Protein AF-A0A7J5A2X5-F1 (afdb_monomer_lite)

pLDDT: mean 86.74, std 13.66, range [40.03, 98.19]

Foldseek 3Di:
DPPVVCVVVVHDDDDDDPVVVDDDDDFDPDWDFQDKDFQVVLVVLLVVLVVVLVCCCVQNDPNDNDDSVVSVVVQQQDFPDWGAGVVVGDDIDTDGNVQSCVCVVVCLQPDQDDDPPDPGGFMWTFIDDDQWTKTHHNRGIDIDGDDDPPPDDDD

Sequence (155 aa):
RELLAELAAGGAALPTRRDERWRWPLPPAASRRVETLPGVELRRIAAAAAGALRDASTHGVGGRAVGQRALRDALLDHVPVVVTPEDPPGEPVEVTQRMVQGVVRMGFLGPAEGVAGTVGGGDVQVRTVGRWVGLVGPYGAIWSQKATELAVRPL

Radius of gyration: 19.18 Å; chains: 1; bounding box: 44×61×53 Å

Structure (mmCIF, N/CA/C/O backbone):
data_AF-A0A7J5A2X5-F1
#
_entry.id   AF-A0A7J5A2X5-F1
#
loop_
_atom_site.group_PDB
_atom_site.id
_atom_site.type_symbol
_atom_site.label_atom_id
_atom_site.label_alt_id
_atom_site.label_comp_id
_atom_site.label_asym_id
_atom_site.label_entity_id
_atom_site.label_seq_id
_atom_site.pdbx_PDB_ins_code
_atom_site.Cartn_x
_atom_site.Cartn_y
_atom_site.Cartn_z
_atom_site.occupancy
_atom_site.B_iso_or_equiv
_atom_site.auth_seq_id
_atom_site.auth_comp_id
_atom_site.auth_asym_id
_atom_site.auth_atom_id
_atom_site.pdbx_PDB_model_num
ATOM 1 N N . ARG A 1 1 ? -2.744 1.411 -32.584 1.00 60.97 1 ARG A N 1
ATOM 2 C CA . ARG A 1 1 ? -3.145 -0.009 -32.499 1.00 60.97 1 ARG A CA 1
ATOM 3 C C . ARG A 1 1 ? -3.285 -0.376 -31.036 1.00 60.97 1 ARG A C 1
ATOM 5 O O . ARG A 1 1 ? -2.467 0.080 -30.245 1.00 60.97 1 ARG A O 1
ATOM 12 N N . GLU A 1 2 ? -4.331 -1.112 -30.679 1.00 83.38 2 GLU A N 1
ATOM 13 C CA . GLU A 1 2 ? -4.468 -1.679 -29.337 1.00 83.38 2 GLU A CA 1
ATOM 14 C C . GLU A 1 2 ? -3.455 -2.818 -29.171 1.00 83.38 2 GLU A C 1
ATOM 16 O O . GLU A 1 2 ? -3.363 -3.687 -30.034 1.00 83.38 2 GLU A O 1
ATOM 21 N N . LEU A 1 3 ? -2.681 -2.795 -28.080 1.00 85.06 3 LEU A N 1
ATOM 22 C CA . LEU A 1 3 ? -1.631 -3.779 -27.774 1.00 85.06 3 LEU A CA 1
ATOM 23 C C . LEU A 1 3 ? -2.149 -5.224 -27.846 1.00 85.06 3 LEU A C 1
ATOM 25 O O . LEU A 1 3 ? -1.470 -6.104 -28.362 1.00 85.06 3 LEU A O 1
ATOM 29 N N . LEU A 1 4 ? -3.370 -5.454 -27.357 1.00 88.44 4 LEU A N 1
ATOM 30 C CA . LEU A 1 4 ? -3.983 -6.781 -27.316 1.00 88.44 4 LEU A CA 1
ATOM 31 C C . LEU A 1 4 ? -4.241 -7.350 -28.716 1.00 88.44 4 LEU A C 1
ATOM 33 O O . LEU A 1 4 ? -4.024 -8.536 -28.936 1.00 88.44 4 LEU A O 1
ATOM 37 N N . ALA A 1 5 ? -4.646 -6.509 -29.671 1.00 88.69 5 ALA A N 1
ATOM 38 C CA . ALA A 1 5 ? -4.869 -6.934 -31.049 1.00 88.69 5 ALA A CA 1
ATOM 39 C C . ALA A 1 5 ? -3.555 -7.305 -31.758 1.00 88.69 5 ALA A C 1
ATOM 41 O O . ALA A 1 5 ? -3.522 -8.260 -32.528 1.00 88.69 5 ALA A O 1
ATOM 42 N N . GLU A 1 6 ? -2.465 -6.583 -31.478 1.00 89.88 6 GLU A N 1
ATOM 43 C CA . GLU A 1 6 ? -1.139 -6.890 -32.031 1.00 89.88 6 GLU A CA 1
ATOM 44 C C . GLU A 1 6 ? -0.585 -8.206 -31.464 1.00 89.88 6 GLU A C 1
ATOM 46 O O . GLU A 1 6 ? -0.117 -9.051 -32.224 1.00 89.88 6 GLU A O 1
ATOM 51 N N . LEU A 1 7 ? -0.710 -8.418 -30.148 1.00 89.44 7 LEU A N 1
ATOM 52 C CA . LEU A 1 7 ? -0.302 -9.669 -29.500 1.00 89.44 7 LEU A CA 1
ATOM 53 C C . LEU A 1 7 ? -1.112 -10.868 -30.007 1.00 89.44 7 LEU A C 1
ATOM 55 O O . LEU A 1 7 ? -0.540 -11.919 -30.283 1.00 89.44 7 LEU A O 1
ATOM 59 N N . ALA A 1 8 ? -2.429 -10.711 -30.179 1.00 89.94 8 ALA A N 1
ATOM 60 C CA . ALA A 1 8 ? -3.289 -11.759 -30.729 1.00 89.94 8 ALA A CA 1
ATOM 61 C C . ALA A 1 8 ? -2.919 -12.131 -32.177 1.00 89.94 8 ALA A C 1
ATOM 63 O O . ALA A 1 8 ? -3.094 -13.277 -32.581 1.00 89.94 8 ALA A O 1
ATOM 64 N N . ALA A 1 9 ? -2.370 -11.184 -32.943 1.00 91.81 9 ALA A N 1
ATOM 65 C CA . ALA A 1 9 ? -1.858 -11.413 -34.292 1.00 91.81 9 ALA A CA 1
ATOM 66 C C . ALA A 1 9 ? -0.422 -11.986 -34.321 1.00 91.81 9 ALA A C 1
ATOM 68 O O . ALA A 1 9 ? 0.145 -12.137 -35.402 1.00 91.81 9 ALA A O 1
ATOM 69 N N . GLY A 1 10 ? 0.183 -12.284 -33.162 1.00 90.75 10 GLY A N 1
ATOM 70 C CA . GLY A 1 10 ? 1.569 -12.759 -33.057 1.00 90.75 10 GLY A CA 1
ATOM 71 C C . GLY A 1 10 ? 2.623 -11.679 -33.326 1.00 90.75 10 GLY A C 1
ATOM 72 O O . GLY A 1 10 ? 3.796 -11.992 -33.524 1.00 90.75 10 GLY A O 1
ATOM 73 N N . GLY A 1 11 ? 2.214 -10.411 -33.358 1.00 88.19 11 GLY A N 1
ATOM 74 C CA . GLY A 1 11 ? 3.098 -9.274 -33.558 1.00 88.19 11 GLY A CA 1
ATOM 75 C C . GLY A 1 11 ? 3.813 -8.846 -32.275 1.00 88.19 11 GLY A C 1
ATOM 76 O O . GLY A 1 11 ? 3.374 -9.125 -31.160 1.00 88.19 11 GLY A O 1
ATOM 77 N N . ALA A 1 12 ? 4.926 -8.129 -32.440 1.00 89.56 12 ALA A N 1
ATOM 78 C CA . ALA A 1 12 ? 5.742 -7.605 -31.339 1.00 89.56 12 ALA A CA 1
ATOM 79 C C . ALA A 1 12 ? 5.778 -6.066 -31.295 1.00 89.56 12 ALA A C 1
ATOM 81 O O . ALA A 1 12 ? 6.547 -5.478 -30.531 1.00 89.56 12 ALA A O 1
ATOM 82 N N . ALA A 1 13 ? 4.980 -5.388 -32.128 1.00 89.69 13 ALA A N 1
ATOM 83 C CA . ALA A 1 13 ? 4.989 -3.933 -32.192 1.00 89.69 13 ALA A CA 1
ATOM 84 C C . ALA A 1 13 ? 4.365 -3.321 -30.926 1.00 89.69 13 ALA A C 1
ATOM 86 O O . A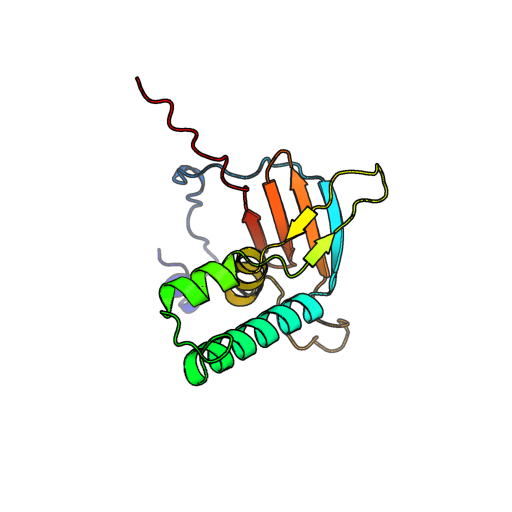LA A 1 13 ? 3.186 -3.506 -30.627 1.00 89.69 13 ALA A O 1
ATOM 87 N N . LEU A 1 14 ? 5.153 -2.541 -30.187 1.00 85.38 14 LEU A N 1
ATOM 88 C CA . LEU A 1 14 ? 4.654 -1.819 -29.021 1.00 85.38 14 LEU A CA 1
ATOM 89 C C . LEU A 1 14 ? 3.938 -0.524 -29.441 1.00 85.38 14 LEU A C 1
ATOM 91 O O . LEU A 1 14 ? 4.381 0.153 -30.374 1.00 85.38 14 LEU A O 1
ATOM 95 N N . PRO A 1 15 ? 2.856 -0.127 -28.746 1.00 85.19 15 PRO A N 1
ATOM 96 C CA . PRO A 1 15 ? 2.278 1.199 -28.908 1.00 85.19 15 PRO A CA 1
ATOM 97 C C . PRO A 1 15 ? 3.315 2.296 -28.645 1.00 85.19 15 PRO A C 1
ATOM 99 O O . PRO A 1 15 ? 4.199 2.149 -27.801 1.00 85.19 15 PRO A O 1
ATOM 102 N N . THR A 1 16 ? 3.172 3.431 -29.328 1.00 87.38 16 THR A N 1
ATOM 103 C CA . THR A 1 16 ? 3.971 4.627 -29.040 1.00 87.38 16 THR A CA 1
ATOM 104 C C . THR A 1 16 ? 3.826 5.014 -27.569 1.00 87.38 16 THR A C 1
ATOM 106 O O . THR A 1 16 ? 2.709 5.026 -27.041 1.00 87.38 16 THR A O 1
ATOM 109 N N . ARG A 1 17 ? 4.947 5.361 -26.923 1.00 83.94 17 ARG A N 1
ATOM 110 C CA . ARG A 1 17 ? 4.939 5.928 -25.568 1.00 83.94 17 ARG A CA 1
ATOM 111 C C . ARG A 1 17 ? 4.092 7.199 -25.556 1.00 83.94 17 ARG A C 1
ATOM 113 O O . ARG A 1 17 ? 4.064 7.931 -26.539 1.00 83.94 17 ARG A O 1
ATOM 120 N N . ARG A 1 18 ? 3.354 7.402 -24.468 1.00 86.12 18 ARG A N 1
ATOM 121 C CA . ARG A 1 18 ? 2.492 8.577 -24.266 1.00 86.12 18 ARG A CA 1
ATOM 122 C C . ARG A 1 18 ? 2.836 9.300 -22.971 1.00 86.12 18 ARG A C 1
ATOM 124 O O . ARG A 1 18 ? 2.001 10.030 -22.438 1.00 86.12 18 ARG A O 1
ATOM 131 N N . ASP A 1 19 ? 4.040 9.074 -22.456 1.00 82.81 19 ASP A N 1
ATOM 132 C CA . ASP A 1 19 ? 4.509 9.638 -21.191 1.00 82.81 19 ASP A CA 1
ATOM 133 C C . ASP A 1 19 ? 4.499 11.173 -21.267 1.00 82.81 19 ASP A C 1
ATOM 135 O O . ASP A 1 19 ? 4.185 11.840 -20.285 1.00 82.81 19 ASP A O 1
ATOM 139 N N . GLU A 1 20 ? 4.700 11.740 -22.465 1.00 85.38 20 GLU A N 1
ATOM 140 C CA . GLU A 1 20 ? 4.611 13.181 -22.724 1.00 85.38 20 GLU A CA 1
ATOM 141 C C . GLU A 1 20 ? 3.205 13.768 -22.514 1.00 85.38 20 GLU A C 1
ATOM 143 O O . GLU A 1 20 ? 3.046 14.982 -22.379 1.00 85.38 20 GLU A O 1
ATOM 148 N N . ARG A 1 21 ? 2.165 12.924 -22.485 1.00 88.75 21 ARG A N 1
ATOM 149 C CA . ARG A 1 21 ? 0.772 13.339 -22.249 1.00 88.75 21 ARG A CA 1
ATOM 150 C C . ARG A 1 21 ? 0.391 13.315 -20.771 1.00 88.75 21 ARG A C 1
ATOM 152 O O . ARG A 1 21 ? -0.708 13.755 -20.428 1.00 88.75 21 ARG A O 1
ATOM 159 N N . TRP A 1 22 ? 1.256 12.793 -19.904 1.00 86.44 22 TRP A N 1
ATOM 160 C CA . TRP A 1 22 ? 1.018 12.735 -18.469 1.00 86.44 22 TRP A CA 1
ATOM 161 C C . TRP A 1 22 ? 1.038 14.144 -17.861 1.00 86.44 22 TRP A C 1
ATOM 163 O O . TRP A 1 22 ? 1.901 14.961 -18.171 1.00 86.44 22 TRP A O 1
ATOM 173 N N . ARG A 1 23 ? 0.051 14.458 -17.015 1.00 85.31 23 ARG A N 1
ATOM 174 C CA . ARG A 1 23 ? -0.113 15.801 -16.420 1.00 85.31 23 ARG A CA 1
ATOM 175 C C . ARG A 1 23 ? 0.213 15.865 -14.933 1.00 85.31 23 ARG A C 1
ATOM 177 O O . ARG A 1 23 ? 0.300 16.958 -14.386 1.00 85.31 23 ARG A O 1
ATOM 184 N N . TRP A 1 24 ? 0.381 14.718 -14.285 1.00 80.50 24 TRP A N 1
ATOM 185 C CA . TRP A 1 24 ? 0.670 14.656 -12.858 1.00 80.50 24 TRP A CA 1
ATOM 186 C C . TRP A 1 24 ? 2.179 14.690 -12.613 1.00 80.50 24 TRP A C 1
ATOM 188 O O . TRP A 1 24 ? 2.946 14.252 -13.474 1.00 80.50 24 TRP A O 1
ATOM 198 N N . PRO A 1 25 ? 2.633 15.200 -11.457 1.00 80.75 25 PRO A N 1
ATOM 199 C CA . PRO A 1 25 ? 4.047 15.175 -11.131 1.00 80.75 25 PRO A CA 1
ATOM 200 C C . PRO A 1 25 ? 4.543 13.728 -11.116 1.00 80.75 25 PRO A C 1
ATOM 202 O O . PRO A 1 25 ? 3.887 12.831 -10.583 1.00 80.75 25 PRO A O 1
ATOM 205 N N . LEU A 1 26 ? 5.699 13.512 -11.732 1.00 80.06 26 LEU A N 1
ATOM 206 C CA . LEU A 1 26 ? 6.421 12.254 -11.644 1.00 80.06 26 LEU A CA 1
ATOM 207 C C . LEU A 1 26 ? 7.429 12.341 -10.492 1.00 80.06 26 LEU A C 1
ATOM 209 O O . LEU A 1 26 ? 7.961 13.426 -10.227 1.00 80.06 26 LEU A O 1
ATOM 213 N N . PRO A 1 27 ? 7.716 11.224 -9.807 1.00 80.12 27 PRO A N 1
ATOM 214 C CA . PRO A 1 27 ? 8.850 11.176 -8.898 1.00 80.12 27 PRO A CA 1
ATOM 215 C C . PRO A 1 27 ? 10.134 11.497 -9.688 1.00 80.12 27 PRO A C 1
ATOM 217 O O . PRO A 1 27 ? 10.248 11.112 -10.857 1.00 80.12 27 PRO A O 1
ATOM 220 N N . PRO A 1 28 ? 11.117 12.190 -9.090 1.00 79.81 28 PRO A N 1
ATOM 221 C CA . PRO A 1 28 ? 12.397 12.412 -9.748 1.00 79.81 28 PRO A CA 1
ATOM 222 C C . PRO A 1 28 ? 13.083 11.093 -10.131 1.00 79.81 28 PRO A C 1
ATOM 224 O O . PRO A 1 28 ? 12.923 10.071 -9.463 1.00 79.81 28 PRO A O 1
ATOM 227 N N . ALA A 1 29 ? 13.874 11.131 -11.208 1.00 80.69 29 ALA A N 1
ATOM 228 C CA . ALA A 1 29 ? 14.461 9.936 -11.818 1.00 80.69 29 ALA A CA 1
ATOM 229 C C . ALA A 1 29 ? 15.414 9.169 -10.881 1.00 80.69 29 ALA A C 1
ATOM 231 O O . ALA A 1 29 ? 15.484 7.942 -10.933 1.00 80.69 29 ALA A O 1
ATOM 232 N N . ALA A 1 30 ? 16.132 9.884 -10.012 1.00 88.81 30 ALA A N 1
ATOM 233 C CA . ALA A 1 30 ? 16.993 9.293 -8.998 1.00 88.81 30 ALA A CA 1
ATOM 234 C C . ALA A 1 30 ? 16.281 9.282 -7.641 1.00 88.81 30 ALA A C 1
ATOM 236 O O . ALA A 1 30 ? 15.805 10.310 -7.169 1.00 88.81 30 ALA A O 1
ATOM 237 N N . SER A 1 31 ? 16.252 8.120 -6.996 1.00 92.00 31 SER A N 1
ATOM 238 C CA . SER A 1 31 ? 15.727 7.939 -5.640 1.00 92.00 31 SER A CA 1
ATOM 239 C C . SER A 1 31 ? 16.680 7.093 -4.811 1.00 92.00 31 SER A C 1
ATOM 241 O O . SER A 1 31 ? 17.457 6.313 -5.365 1.00 92.00 31 SER A O 1
ATOM 243 N N . ARG A 1 32 ? 16.618 7.210 -3.487 1.00 92.50 32 ARG A N 1
ATOM 244 C CA . ARG A 1 32 ? 17.430 6.415 -2.558 1.00 92.50 32 ARG A CA 1
ATOM 245 C C . ARG A 1 32 ? 16.632 5.208 -2.081 1.00 92.50 32 ARG A C 1
ATOM 247 O O . ARG A 1 32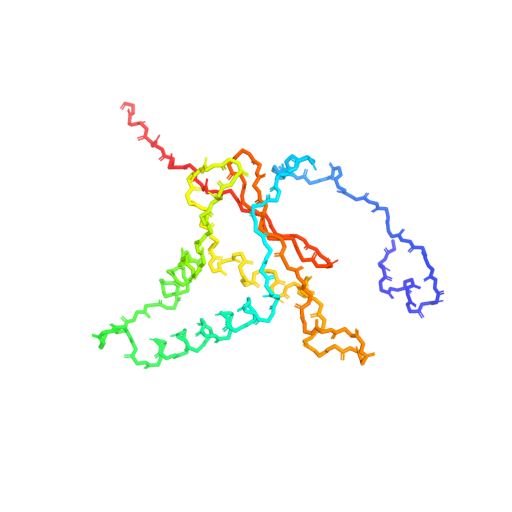 ? 15.466 5.353 -1.736 1.00 92.50 32 ARG A O 1
ATOM 254 N N . ARG A 1 33 ? 17.252 4.026 -2.042 1.00 94.12 33 ARG A N 1
ATOM 255 C CA . ARG A 1 33 ? 16.692 2.859 -1.342 1.00 94.12 33 ARG A CA 1
ATOM 256 C C . ARG A 1 33 ? 16.934 3.014 0.156 1.00 94.12 33 ARG A C 1
ATOM 258 O O . ARG A 1 33 ? 18.057 3.314 0.550 1.00 94.12 33 ARG A O 1
ATOM 265 N N . VAL A 1 34 ? 15.889 2.802 0.945 1.00 94.62 34 VAL A N 1
ATOM 266 C CA . VAL A 1 34 ? 15.926 2.857 2.410 1.00 94.62 34 VAL A CA 1
ATOM 267 C C . VAL A 1 34 ? 15.884 1.453 3.007 1.00 94.62 34 VAL A C 1
ATOM 269 O O . VAL A 1 34 ? 16.642 1.180 3.921 1.00 94.62 34 VAL A O 1
ATOM 272 N N . GLU A 1 35 ? 15.058 0.561 2.457 1.00 95.12 35 GLU A N 1
ATOM 273 C CA . GLU A 1 35 ? 14.884 -0.813 2.952 1.00 95.12 35 GLU A CA 1
ATOM 274 C C . GLU A 1 35 ? 14.447 -1.745 1.813 1.00 95.12 35 GLU A C 1
ATOM 276 O O . GLU A 1 35 ? 13.974 -1.280 0.766 1.00 95.12 35 GLU A O 1
ATOM 281 N N . THR A 1 36 ? 14.604 -3.053 2.005 1.00 94.94 36 THR A N 1
ATOM 282 C CA . THR A 1 36 ? 14.054 -4.101 1.141 1.00 94.94 36 THR A CA 1
ATOM 283 C C . THR A 1 36 ? 13.101 -4.991 1.939 1.00 94.94 36 THR A C 1
ATOM 285 O O . THR A 1 36 ? 13.495 -5.665 2.881 1.00 94.94 36 THR A O 1
ATOM 288 N N . LEU A 1 37 ? 11.830 -5.010 1.542 1.00 94.38 37 LEU A N 1
ATOM 289 C CA . LEU A 1 37 ? 10.784 -5.820 2.157 1.00 94.38 37 LEU A CA 1
ATOM 290 C C . LEU A 1 37 ? 10.508 -7.068 1.309 1.00 94.38 37 LEU A C 1
ATOM 292 O O . LEU A 1 37 ? 10.382 -6.946 0.087 1.00 94.38 37 LEU A O 1
ATOM 296 N N . PRO A 1 38 ? 10.301 -8.246 1.919 1.00 93.38 38 PRO A N 1
ATOM 297 C CA . PRO A 1 38 ? 9.818 -9.410 1.186 1.00 93.38 38 PRO A CA 1
ATOM 298 C C . PRO A 1 38 ? 8.411 -9.152 0.627 1.00 93.38 38 PRO A C 1
ATOM 300 O O . PRO A 1 38 ? 7.498 -8.761 1.364 1.00 93.38 38 PRO A O 1
ATOM 303 N N . GLY A 1 39 ? 8.177 -9.430 -0.660 1.00 92.56 39 GLY A N 1
ATOM 304 C CA . GLY A 1 39 ? 6.866 -9.220 -1.288 1.00 92.56 39 GLY A CA 1
ATOM 305 C C . GLY A 1 39 ? 5.746 -10.061 -0.657 1.00 92.56 39 GLY A C 1
ATOM 306 O O . GLY A 1 39 ? 4.572 -9.676 -0.685 1.00 92.56 39 GLY A O 1
ATOM 307 N N . VAL A 1 40 ? 6.093 -11.192 -0.032 1.00 92.75 40 VAL A N 1
ATOM 308 C CA . VAL A 1 40 ? 5.154 -12.014 0.749 1.00 92.75 40 VAL A CA 1
ATOM 309 C C . VAL A 1 40 ? 4.560 -11.263 1.945 1.00 92.75 40 VAL A C 1
ATOM 311 O O . VAL A 1 40 ? 3.366 -11.414 2.205 1.00 92.75 40 VAL A O 1
ATOM 314 N N . GLU A 1 41 ? 5.326 -10.405 2.621 1.00 95.00 41 GLU A N 1
ATOM 315 C CA . GLU A 1 41 ? 4.814 -9.636 3.762 1.00 95.00 41 GLU A CA 1
ATOM 316 C C . GLU A 1 41 ? 3.795 -8.591 3.304 1.00 95.00 41 GLU A C 1
ATOM 318 O O . GLU A 1 41 ? 2.718 -8.472 3.888 1.00 95.00 41 GLU A O 1
ATOM 323 N N . LEU A 1 42 ? 4.050 -7.913 2.179 1.00 95.81 42 LEU A N 1
ATOM 324 C CA . LEU A 1 42 ? 3.080 -6.972 1.607 1.00 95.81 42 LEU A CA 1
ATOM 325 C C . LEU A 1 42 ? 1.771 -7.662 1.201 1.00 95.81 42 LEU A C 1
ATOM 327 O O . LEU A 1 42 ? 0.688 -7.096 1.377 1.00 95.81 42 LEU A O 1
ATOM 331 N N . ARG A 1 43 ? 1.839 -8.907 0.712 1.00 95.06 43 ARG A N 1
ATOM 332 C CA . ARG A 1 43 ? 0.640 -9.718 0.448 1.00 95.06 43 ARG A CA 1
ATOM 333 C C . ARG A 1 43 ? -0.111 -10.075 1.726 1.00 95.06 43 ARG A C 1
ATOM 335 O O . ARG A 1 43 ? -1.338 -9.966 1.741 1.00 95.06 43 ARG A O 1
ATOM 342 N N . ARG A 1 44 ? 0.595 -10.462 2.793 1.00 96.19 44 ARG A N 1
ATOM 343 C CA . ARG A 1 44 ? -0.024 -10.747 4.100 1.00 96.19 44 ARG A CA 1
ATOM 344 C C . ARG A 1 44 ? -0.719 -9.514 4.668 1.00 96.19 44 ARG A C 1
ATOM 346 O O . ARG A 1 44 ? -1.880 -9.613 5.055 1.00 96.19 44 ARG A O 1
ATOM 353 N N . ILE A 1 45 ? -0.072 -8.351 4.623 1.00 97.81 45 ILE A N 1
ATOM 354 C CA . ILE A 1 45 ? -0.660 -7.070 5.047 1.00 97.81 45 ILE A CA 1
ATOM 355 C C . ILE A 1 45 ? -1.918 -6.752 4.227 1.00 97.81 45 ILE A C 1
ATOM 357 O O . ILE A 1 45 ? -2.959 -6.382 4.777 1.00 97.81 45 ILE A O 1
ATOM 361 N N . ALA A 1 46 ? -1.865 -6.931 2.903 1.00 97.12 46 ALA A N 1
ATOM 362 C CA . ALA A 1 46 ? -3.021 -6.706 2.042 1.00 97.12 46 ALA A CA 1
ATOM 363 C C . ALA A 1 46 ? -4.196 -7.644 2.368 1.00 97.12 46 ALA A C 1
ATOM 365 O O . ALA A 1 46 ? -5.346 -7.193 2.386 1.00 97.12 46 ALA A O 1
ATOM 366 N N . ALA A 1 47 ? -3.918 -8.920 2.646 1.00 97.44 47 ALA A N 1
ATOM 367 C CA . ALA A 1 47 ? -4.921 -9.904 3.044 1.00 97.44 47 ALA A CA 1
ATOM 368 C C . ALA A 1 47 ? -5.522 -9.591 4.425 1.00 97.44 47 ALA A C 1
ATOM 370 O O . ALA A 1 47 ? -6.746 -9.622 4.573 1.00 97.44 47 ALA A O 1
ATOM 371 N N . ALA A 1 48 ? -4.686 -9.222 5.401 1.00 98.19 48 ALA A N 1
ATOM 372 C CA . ALA A 1 48 ? -5.115 -8.836 6.743 1.00 98.19 48 ALA A CA 1
ATOM 373 C C . ALA A 1 48 ? -6.047 -7.616 6.707 1.00 98.19 48 ALA A C 1
ATOM 375 O O . ALA A 1 48 ? -7.125 -7.641 7.296 1.00 98.19 48 ALA A O 1
ATOM 376 N N . ALA A 1 49 ? -5.701 -6.588 5.930 1.00 97.19 49 ALA A N 1
ATOM 377 C CA . ALA A 1 49 ? -6.557 -5.419 5.741 1.00 97.19 49 ALA A CA 1
ATOM 378 C C . ALA A 1 49 ? -7.902 -5.755 5.080 1.00 97.19 49 ALA A C 1
ATOM 380 O O . ALA A 1 49 ? -8.930 -5.183 5.437 1.00 97.19 49 ALA A O 1
ATOM 381 N N . ALA A 1 50 ? -7.916 -6.691 4.126 1.00 95.94 50 ALA A N 1
ATOM 382 C CA . ALA A 1 50 ? -9.161 -7.163 3.529 1.00 95.94 50 ALA A CA 1
ATOM 383 C C . ALA A 1 50 ? -10.031 -7.917 4.551 1.00 95.94 50 ALA A C 1
ATOM 385 O O . ALA A 1 50 ? -11.253 -7.778 4.516 1.00 95.94 50 ALA A O 1
ATOM 386 N N . GLY A 1 51 ? -9.413 -8.685 5.456 1.00 96.50 51 GLY A N 1
ATOM 387 C CA . GLY A 1 51 ? -10.082 -9.296 6.609 1.00 96.50 51 GLY A CA 1
ATOM 388 C C . GLY A 1 51 ? -10.695 -8.244 7.527 1.00 96.50 51 GLY A C 1
ATOM 389 O O . GLY A 1 51 ? -11.911 -8.213 7.683 1.00 96.50 51 GLY A O 1
ATOM 390 N N . ALA A 1 52 ? -9.881 -7.301 8.002 1.00 94.88 52 ALA A N 1
ATOM 391 C CA . ALA A 1 52 ? -10.322 -6.218 8.879 1.00 94.88 52 ALA A CA 1
ATOM 392 C C . ALA A 1 52 ? -11.484 -5.400 8.284 1.00 94.88 52 ALA A C 1
ATOM 394 O O . ALA A 1 52 ? -12.425 -5.051 8.992 1.00 94.88 52 ALA A O 1
ATOM 395 N N . LEU A 1 53 ? -11.461 -5.130 6.972 1.00 94.56 53 LEU A N 1
ATOM 396 C CA . LEU A 1 53 ? -12.553 -4.437 6.283 1.00 94.56 53 LEU A CA 1
ATOM 397 C C . LEU A 1 53 ? -13.861 -5.245 6.296 1.00 94.56 53 LEU A C 1
ATOM 399 O O . LEU A 1 53 ? -14.933 -4.682 6.528 1.00 94.56 53 LEU A O 1
ATOM 403 N N . ARG A 1 54 ? -13.793 -6.560 6.050 1.00 94.62 54 ARG A N 1
ATOM 404 C CA . ARG A 1 54 ? -14.965 -7.453 6.112 1.00 94.62 54 ARG A CA 1
ATOM 405 C C . ARG A 1 54 ? -15.515 -7.553 7.532 1.00 94.62 54 ARG A C 1
ATOM 407 O O . ARG A 1 54 ? -16.723 -7.433 7.727 1.00 94.62 54 ARG A O 1
ATOM 414 N N . ASP A 1 55 ? -14.637 -7.681 8.517 1.00 95.25 55 ASP A N 1
ATOM 415 C CA . ASP A 1 55 ? -15.044 -7.795 9.916 1.00 95.25 55 ASP A CA 1
ATOM 416 C C . ASP A 1 55 ? -15.717 -6.508 10.397 1.00 95.25 55 ASP A C 1
ATOM 418 O O . ASP A 1 55 ? -16.824 -6.558 10.931 1.00 95.25 55 ASP A O 1
ATOM 422 N N . ALA A 1 56 ? -15.109 -5.350 10.128 1.00 95.12 56 ALA A N 1
ATOM 423 C CA . ALA A 1 56 ? -15.650 -4.051 10.519 1.00 95.12 56 ALA A CA 1
ATOM 424 C C . ALA A 1 56 ? -16.921 -3.667 9.743 1.00 95.12 56 ALA A C 1
ATOM 426 O O . ALA A 1 56 ? -17.789 -2.988 10.286 1.00 95.12 56 ALA A O 1
ATOM 427 N N . SER A 1 57 ? -17.067 -4.105 8.488 1.00 91.81 57 SER A N 1
ATOM 428 C CA . SER A 1 57 ? -18.312 -3.897 7.733 1.00 91.81 57 SER A CA 1
ATOM 429 C C . SER A 1 57 ? -19.472 -4.750 8.249 1.00 91.81 57 SER A C 1
ATOM 431 O O . SER A 1 57 ? -20.616 -4.310 8.158 1.00 91.81 57 SER A O 1
ATOM 433 N N . THR A 1 58 ? -19.180 -5.923 8.816 1.00 93.31 58 THR A N 1
ATOM 434 C CA . THR A 1 58 ? -20.191 -6.849 9.349 1.00 93.31 58 THR A CA 1
ATOM 435 C C . THR A 1 58 ? -20.576 -6.508 10.788 1.00 93.31 58 THR A C 1
ATOM 437 O O . THR A 1 58 ? -21.757 -6.470 11.121 1.00 93.31 58 THR A O 1
ATOM 440 N N . HIS A 1 59 ? -19.590 -6.230 11.642 1.00 93.44 59 HIS A N 1
ATOM 441 C CA . HIS A 1 59 ? -19.783 -6.089 13.091 1.00 93.44 59 HIS A CA 1
ATOM 442 C C . HIS A 1 59 ? -19.696 -4.636 13.587 1.00 93.44 59 HIS A C 1
ATOM 444 O O . HIS A 1 59 ? -19.933 -4.361 14.764 1.00 93.44 59 HIS A O 1
ATOM 450 N N . GLY A 1 60 ? -19.345 -3.693 12.709 1.00 92.69 60 GLY A N 1
ATOM 451 C CA . GLY A 1 60 ? -19.004 -2.331 13.105 1.00 92.69 60 GLY A CA 1
ATOM 452 C C . GLY A 1 60 ? -17.623 -2.228 13.765 1.00 92.69 60 GLY A C 1
ATOM 453 O O . GLY A 1 60 ? -16.881 -3.201 13.887 1.00 92.69 60 GLY A O 1
ATOM 454 N N . VAL A 1 61 ? -17.268 -1.021 14.205 1.00 92.81 61 VAL A N 1
ATOM 455 C CA . VAL A 1 61 ? -16.017 -0.726 14.922 1.00 92.81 61 VAL A CA 1
ATOM 456 C C . VAL A 1 61 ? -16.366 -0.351 16.358 1.00 92.81 61 VAL A C 1
ATOM 458 O O . VAL A 1 61 ? -17.101 0.610 16.592 1.00 92.81 61 VAL A O 1
ATOM 461 N N . GLY A 1 62 ? -15.884 -1.130 17.331 1.00 89.62 62 GLY A N 1
ATOM 462 C CA . GLY A 1 62 ? -16.242 -0.942 18.743 1.00 89.62 62 GLY A CA 1
ATOM 463 C C . GLY A 1 62 ? -17.751 -1.057 19.004 1.00 89.62 62 GLY A C 1
ATOM 464 O O . GLY A 1 62 ? -18.292 -0.304 19.809 1.00 89.62 62 GLY A O 1
ATOM 465 N N . GLY A 1 63 ? -18.442 -1.930 18.260 1.00 88.88 63 GLY A N 1
ATOM 466 C CA . GLY A 1 63 ? -19.892 -2.135 18.352 1.00 88.88 63 GLY A CA 1
ATOM 467 C C . GLY A 1 63 ? -20.750 -1.066 17.666 1.00 88.88 63 GLY A C 1
ATOM 468 O O . GLY A 1 63 ? -21.972 -1.108 17.781 1.00 88.88 63 GLY A O 1
ATOM 469 N N . ARG A 1 64 ? -20.148 -0.105 16.949 1.00 91.75 64 ARG A N 1
ATOM 470 C CA . ARG A 1 64 ? -20.886 0.926 16.200 1.00 91.75 64 ARG A CA 1
ATOM 471 C C . ARG A 1 64 ? -20.750 0.727 14.700 1.00 91.75 64 ARG A C 1
ATOM 473 O O . ARG A 1 64 ? -19.646 0.544 14.190 1.00 91.75 64 ARG A O 1
ATOM 480 N N . ALA A 1 65 ? -21.866 0.834 13.986 1.00 92.31 65 ALA A N 1
ATOM 481 C CA . ALA A 1 65 ? -21.859 0.855 12.531 1.00 92.31 65 ALA A CA 1
ATOM 482 C C . ALA A 1 65 ? -21.076 2.075 12.013 1.00 92.31 65 ALA A C 1
ATOM 484 O O . ALA A 1 65 ? -21.267 3.199 12.480 1.00 92.31 65 ALA A O 1
ATOM 485 N N . VAL A 1 66 ? -20.205 1.847 11.030 1.00 93.75 66 VAL A N 1
ATOM 486 C CA . VAL A 1 66 ? -19.422 2.886 10.350 1.00 93.75 66 VAL A CA 1
ATOM 487 C C . VAL A 1 66 ? -19.712 2.798 8.856 1.00 93.75 66 VAL A C 1
ATOM 489 O O . VAL A 1 66 ? -19.781 1.709 8.288 1.00 93.75 66 VAL A O 1
ATOM 492 N N . GLY A 1 67 ? -19.889 3.945 8.200 1.00 93.25 67 GLY A N 1
ATOM 493 C CA . GLY A 1 67 ? -20.122 3.983 6.758 1.00 93.25 67 GLY A CA 1
ATOM 494 C C . GLY A 1 67 ? -18.942 3.407 5.966 1.00 93.25 67 GLY A C 1
ATOM 495 O O . GLY A 1 67 ? -17.783 3.675 6.281 1.00 93.25 67 GLY A O 1
ATOM 496 N N . GLN A 1 68 ? -19.233 2.679 4.884 1.00 91.06 68 GLN A N 1
ATOM 497 C CA . GLN A 1 68 ? -18.220 2.007 4.052 1.00 91.06 68 GLN A CA 1
ATOM 498 C C . GLN A 1 68 ? -17.131 2.949 3.533 1.00 91.06 68 GLN A C 1
ATOM 500 O O . GLN A 1 68 ? -15.958 2.586 3.483 1.00 91.06 68 GLN A O 1
ATOM 505 N N . ARG A 1 69 ? -17.506 4.182 3.172 1.00 93.75 69 ARG A N 1
ATOM 506 C CA . ARG A 1 69 ? -16.551 5.211 2.748 1.00 93.75 69 ARG A CA 1
ATOM 507 C C . ARG A 1 69 ? -15.556 5.540 3.858 1.00 93.75 69 ARG A C 1
ATOM 509 O O . ARG A 1 69 ? -14.361 5.464 3.616 1.00 93.75 69 ARG A O 1
ATOM 516 N N . ALA A 1 70 ? -16.050 5.865 5.051 1.00 94.06 70 ALA A N 1
ATOM 517 C CA . ALA A 1 70 ? -15.205 6.236 6.181 1.00 94.06 70 ALA A CA 1
ATOM 518 C C . ALA A 1 70 ? -14.274 5.085 6.584 1.00 94.06 70 ALA A C 1
ATOM 520 O O . ALA A 1 70 ? -13.087 5.302 6.796 1.00 94.06 70 ALA A O 1
ATOM 521 N N . LEU A 1 71 ? -14.796 3.855 6.608 1.00 94.31 71 LEU A N 1
ATOM 522 C CA . LEU A 1 71 ? -14.012 2.665 6.925 1.00 94.31 71 LEU A CA 1
ATOM 523 C C . LEU A 1 71 ? -12.900 2.415 5.896 1.00 94.31 71 LEU A C 1
ATOM 525 O O . LEU A 1 71 ? -11.755 2.166 6.265 1.00 94.31 71 LEU A O 1
ATOM 529 N N . ARG A 1 72 ? -13.220 2.510 4.602 1.00 94.06 72 ARG A N 1
ATOM 530 C CA . ARG A 1 72 ? -12.238 2.346 3.526 1.00 94.06 72 ARG A CA 1
ATOM 531 C C . ARG A 1 72 ? -11.187 3.452 3.548 1.00 94.06 72 ARG A C 1
ATOM 533 O O . ARG A 1 72 ? -10.011 3.146 3.386 1.00 94.06 72 ARG A O 1
ATOM 540 N N . ASP A 1 73 ? -11.598 4.706 3.703 1.00 94.38 73 ASP A N 1
ATOM 541 C CA . ASP A 1 73 ? -10.680 5.845 3.686 1.00 94.38 73 ASP A CA 1
ATOM 542 C C . ASP A 1 73 ? -9.704 5.737 4.877 1.00 94.38 73 ASP A C 1
ATOM 544 O O . ASP A 1 73 ? -8.492 5.748 4.668 1.00 94.38 73 ASP A O 1
ATOM 548 N N . ALA A 1 74 ? -10.209 5.436 6.082 1.00 94.44 74 ALA A N 1
ATOM 549 C CA . ALA A 1 74 ? -9.377 5.162 7.257 1.00 94.44 74 ALA A CA 1
ATOM 550 C C . ALA A 1 74 ? -8.417 3.975 7.051 1.00 94.44 74 ALA A C 1
ATOM 552 O O . ALA A 1 74 ? -7.242 4.058 7.403 1.00 94.44 74 ALA A O 1
ATOM 553 N N . LEU A 1 75 ? -8.891 2.877 6.450 1.00 95.81 75 LEU A N 1
ATOM 554 C CA . LEU A 1 75 ? -8.046 1.718 6.164 1.00 95.81 75 LEU A CA 1
ATOM 555 C C . LEU A 1 75 ? -6.941 2.049 5.157 1.00 95.81 75 LEU A C 1
ATOM 557 O O . LEU A 1 75 ? -5.830 1.563 5.314 1.00 95.81 75 LEU A O 1
ATOM 561 N N . LEU A 1 76 ? -7.232 2.830 4.113 1.00 95.81 76 LEU A N 1
ATOM 562 C CA . LEU A 1 76 ? -6.247 3.185 3.087 1.00 95.81 76 LEU A CA 1
ATOM 563 C C . LEU A 1 76 ? -5.196 4.178 3.598 1.00 95.81 76 LEU A C 1
ATOM 565 O O . LEU A 1 76 ? -4.062 4.138 3.116 1.00 95.81 76 LEU A O 1
ATOM 569 N N . ASP A 1 77 ? -5.556 5.027 4.560 1.00 94.62 77 ASP A N 1
ATOM 570 C CA . ASP A 1 77 ? -4.639 5.977 5.196 1.00 94.62 77 ASP A CA 1
ATOM 571 C C . ASP A 1 77 ? -3.840 5.363 6.361 1.00 94.62 77 ASP A C 1
ATOM 573 O O . ASP A 1 77 ? -2.843 5.940 6.790 1.00 94.62 77 ASP A O 1
ATOM 577 N N . HIS A 1 78 ? -4.218 4.171 6.840 1.00 96.31 78 HIS A N 1
ATOM 578 C CA . HIS A 1 78 ? -3.454 3.426 7.841 1.00 96.31 78 HIS A CA 1
ATOM 579 C C . HIS A 1 78 ? -2.010 3.166 7.377 1.00 96.31 78 HIS A C 1
ATOM 581 O O . HIS A 1 78 ? -1.766 2.878 6.204 1.00 96.31 78 HIS A O 1
ATOM 587 N N . VAL A 1 79 ? -1.055 3.220 8.309 1.00 97.50 79 VAL A N 1
ATOM 588 C CA . VAL A 1 79 ? 0.374 2.970 8.076 1.00 97.50 79 VAL A CA 1
ATOM 589 C C . VAL A 1 79 ? 0.747 1.608 8.675 1.00 97.50 79 VAL A C 1
ATOM 591 O O . VAL A 1 79 ? 1.101 1.540 9.850 1.00 97.50 79 VAL A O 1
ATOM 594 N N . PRO A 1 80 ? 0.641 0.504 7.910 1.00 97.12 80 PRO A N 1
ATOM 595 C CA . PRO A 1 80 ? 0.984 -0.833 8.400 1.00 97.12 80 PRO A CA 1
ATOM 596 C C . PRO A 1 80 ? 2.493 -1.085 8.505 1.00 97.12 80 PRO A C 1
ATOM 598 O O . PRO A 1 80 ? 2.898 -2.039 9.163 1.00 97.12 80 PRO A O 1
ATOM 601 N N . VAL A 1 81 ? 3.323 -0.289 7.822 1.00 97.31 81 VAL A N 1
ATOM 602 C CA . VAL A 1 81 ? 4.781 -0.453 7.811 1.00 97.31 81 VAL A CA 1
ATOM 603 C C . VAL A 1 81 ? 5.443 0.899 8.024 1.00 97.31 81 VAL A C 1
ATOM 605 O O . VAL A 1 81 ? 5.150 1.870 7.325 1.00 97.31 81 VAL A O 1
ATOM 608 N N . VAL A 1 82 ? 6.368 0.931 8.977 1.00 97.19 82 VAL A N 1
ATOM 609 C CA . VAL A 1 82 ? 7.247 2.064 9.249 1.00 97.19 82 VAL A CA 1
ATOM 610 C C . VAL A 1 82 ? 8.675 1.560 9.125 1.00 97.19 82 VAL A C 1
ATOM 612 O O . VAL A 1 82 ? 9.055 0.603 9.795 1.00 97.19 82 VAL A O 1
ATOM 615 N N . VAL A 1 83 ? 9.447 2.183 8.242 1.00 95.56 83 VAL A N 1
ATOM 616 C CA . VAL A 1 83 ? 10.860 1.862 8.034 1.00 95.56 83 VAL A CA 1
ATOM 617 C C . VAL A 1 83 ? 11.701 2.942 8.692 1.00 95.56 83 VAL A C 1
ATOM 619 O O . VAL A 1 83 ? 11.569 4.111 8.342 1.00 95.56 83 VAL A O 1
ATOM 622 N N . THR A 1 84 ? 12.589 2.564 9.603 1.00 94.62 84 THR A N 1
ATOM 623 C CA . THR A 1 84 ? 13.535 3.495 10.227 1.00 94.62 84 THR A CA 1
ATOM 624 C C . THR A 1 84 ? 14.864 3.429 9.472 1.00 94.62 84 THR A C 1
ATOM 626 O O . THR A 1 84 ? 15.514 2.389 9.523 1.00 94.62 84 THR A O 1
ATOM 629 N N 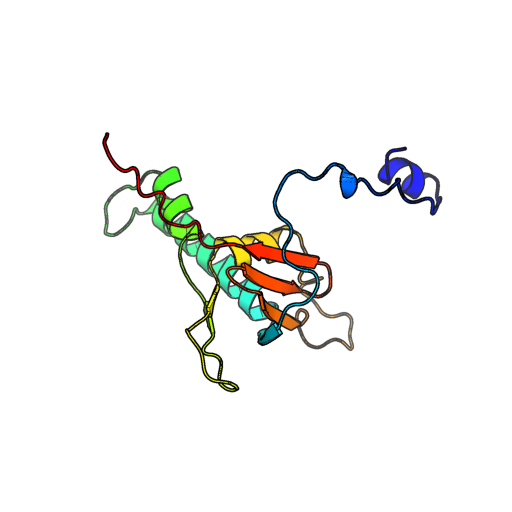. PRO A 1 85 ? 15.281 4.486 8.747 1.00 89.94 85 PRO A N 1
ATOM 630 C CA . PRO A 1 85 ? 16.569 4.489 8.059 1.00 89.94 85 PRO A CA 1
ATOM 631 C C . PRO A 1 85 ? 17.723 4.414 9.064 1.00 89.94 85 PRO A C 1
ATOM 633 O O . PRO A 1 85 ? 17.758 5.214 9.998 1.00 89.94 85 PRO A O 1
ATOM 636 N N . GLU A 1 86 ? 18.682 3.515 8.845 1.00 86.12 86 GLU A N 1
ATOM 637 C CA . GLU A 1 86 ? 19.858 3.383 9.721 1.00 86.12 86 GLU A CA 1
ATOM 638 C C . GLU A 1 86 ? 21.087 4.157 9.210 1.00 86.12 86 GLU A C 1
ATOM 640 O O . GLU A 1 86 ? 21.812 4.730 10.018 1.00 86.12 86 GLU A O 1
ATOM 645 N N . ASP A 1 87 ? 21.307 4.244 7.887 1.00 82.19 87 ASP A N 1
ATOM 646 C CA . ASP A 1 87 ? 22.505 4.889 7.320 1.00 82.19 87 ASP A CA 1
ATOM 647 C C . ASP A 1 87 ? 22.260 5.716 6.031 1.00 82.19 87 ASP A C 1
ATOM 649 O O . ASP A 1 87 ? 21.931 5.150 4.976 1.00 82.19 87 ASP A O 1
ATOM 653 N N . PRO A 1 88 ? 22.429 7.058 6.082 1.00 83.88 88 PRO A N 1
ATOM 654 C CA . PRO A 1 88 ? 22.428 7.858 7.306 1.00 83.88 88 PRO A CA 1
ATOM 655 C C . PRO A 1 88 ? 21.076 7.741 8.024 1.00 83.88 88 PRO A C 1
ATOM 657 O O . PRO A 1 88 ? 20.052 7.561 7.338 1.00 83.88 88 PRO A O 1
ATOM 660 N N . PRO A 1 89 ? 21.058 7.901 9.360 1.00 87.31 89 PRO A N 1
ATOM 661 C CA . PRO A 1 89 ? 19.827 7.929 10.131 1.00 87.31 89 PRO A CA 1
ATOM 662 C C . PRO A 1 89 ? 18.929 9.076 9.663 1.00 87.31 89 PRO A C 1
ATOM 664 O O . PRO A 1 89 ? 19.406 10.139 9.254 1.00 87.31 89 PRO A O 1
ATOM 667 N N . GLY A 1 90 ? 17.617 8.860 9.703 1.00 86.88 90 GLY A N 1
ATOM 668 C CA . GLY A 1 90 ? 16.640 9.832 9.222 1.00 86.88 90 GLY A CA 1
ATOM 669 C C . GLY A 1 90 ? 15.255 9.630 9.821 1.00 86.88 90 GLY A C 1
ATOM 670 O O . GLY A 1 90 ? 15.045 8.751 10.654 1.00 86.88 90 GLY A O 1
ATOM 671 N N . GLU A 1 91 ? 14.306 10.461 9.389 1.00 90.56 91 GLU A N 1
ATOM 672 C CA . GLU A 1 91 ? 12.911 10.331 9.811 1.00 90.56 91 GLU A CA 1
ATOM 673 C C . GLU A 1 91 ? 12.330 8.971 9.386 1.00 90.56 91 GLU A C 1
ATOM 675 O O . GLU A 1 91 ? 12.625 8.499 8.279 1.00 90.56 91 GLU A O 1
ATOM 680 N N . PRO A 1 92 ? 11.488 8.345 10.231 1.00 94.19 92 PRO A N 1
ATOM 681 C CA . PRO A 1 92 ? 10.788 7.127 9.860 1.00 94.19 92 PRO A CA 1
ATOM 682 C C . PRO A 1 92 ? 9.967 7.314 8.582 1.00 94.19 92 PRO A C 1
ATOM 684 O O . PRO A 1 92 ? 9.220 8.280 8.417 1.00 94.19 92 PRO A O 1
ATOM 687 N N . VAL A 1 93 ? 10.094 6.356 7.673 1.00 94.94 93 VAL A N 1
ATOM 688 C CA . VAL A 1 93 ? 9.398 6.336 6.391 1.00 94.94 93 VAL A CA 1
ATOM 689 C C . VAL A 1 93 ? 8.120 5.523 6.542 1.00 94.94 93 VAL A C 1
ATOM 691 O O . VAL A 1 93 ? 8.147 4.300 6.687 1.00 94.94 93 VAL A O 1
ATOM 694 N N . GLU A 1 94 ? 6.990 6.217 6.491 1.00 95.81 94 GLU A N 1
ATOM 695 C CA . GLU A 1 94 ? 5.658 5.620 6.552 1.00 95.81 94 GLU A CA 1
ATOM 696 C C . GLU A 1 94 ? 5.254 5.042 5.190 1.00 95.81 94 GLU A C 1
ATOM 698 O O . GLU A 1 94 ? 5.198 5.750 4.179 1.00 95.81 94 GLU A O 1
ATOM 703 N N . VAL A 1 95 ? 4.899 3.760 5.164 1.00 97.12 95 VAL A N 1
ATOM 704 C CA . VAL A 1 95 ? 4.298 3.104 4.001 1.00 97.12 95 VAL A CA 1
ATOM 705 C C . VAL A 1 95 ? 2.820 2.886 4.297 1.00 97.12 95 VAL A C 1
ATOM 707 O O . VAL A 1 95 ? 2.454 2.062 5.133 1.00 97.12 95 VAL A O 1
ATOM 710 N N . THR A 1 96 ? 1.959 3.633 3.604 1.00 97.50 96 THR A N 1
ATOM 711 C CA . THR A 1 96 ? 0.503 3.555 3.799 1.00 97.50 96 THR A CA 1
ATOM 712 C C . THR A 1 96 ? -0.094 2.305 3.163 1.00 97.50 96 THR A C 1
ATOM 714 O O . THR A 1 96 ? 0.398 1.777 2.158 1.00 97.50 96 THR A O 1
ATOM 717 N N . GLN A 1 97 ? -1.238 1.876 3.681 1.00 97.81 97 GLN A N 1
ATOM 718 C CA . GLN A 1 97 ? -2.000 0.762 3.140 1.00 97.81 97 GLN A CA 1
ATOM 719 C C . GLN A 1 97 ? -2.446 1.017 1.696 1.00 97.81 97 GLN A C 1
ATOM 721 O O . GLN A 1 97 ? -2.531 0.078 0.905 1.00 97.81 97 GLN A O 1
ATOM 726 N N . ARG A 1 98 ? -2.672 2.278 1.307 1.00 97.19 98 ARG A N 1
ATOM 727 C CA . ARG A 1 98 ? -2.910 2.668 -0.091 1.00 97.19 98 ARG A CA 1
ATOM 728 C C . ARG A 1 98 ? -1.767 2.230 -1.012 1.00 97.19 98 ARG A C 1
ATOM 730 O O . ARG A 1 98 ? -2.035 1.694 -2.088 1.00 97.19 98 ARG A O 1
ATOM 737 N N . MET A 1 99 ? -0.513 2.407 -0.592 1.00 97.25 99 MET A N 1
ATOM 738 C CA . MET A 1 99 ? 0.652 1.978 -1.374 1.00 97.25 99 MET A CA 1
ATOM 739 C C . MET A 1 99 ? 0.737 0.454 -1.467 1.00 97.25 99 MET A C 1
ATOM 741 O O . MET A 1 99 ? 0.920 -0.083 -2.561 1.00 97.25 99 MET A O 1
ATOM 745 N N . VAL A 1 100 ? 0.535 -0.238 -0.339 1.00 97.56 100 VAL A N 1
ATOM 746 C CA . VAL A 1 100 ? 0.523 -1.710 -0.279 1.00 97.56 100 VAL A CA 1
ATOM 747 C C . VAL A 1 100 ? -0.557 -2.285 -1.199 1.00 97.56 100 VAL A C 1
ATOM 749 O O . VAL A 1 100 ? -0.295 -3.178 -2.003 1.00 97.56 100 VAL A O 1
ATOM 752 N N . GLN A 1 101 ? -1.775 -1.745 -1.143 1.00 96.75 101 GLN A N 1
ATOM 753 C CA . GLN A 1 101 ? -2.865 -2.194 -2.006 1.00 96.75 101 GLN A CA 1
ATOM 754 C C . GLN A 1 101 ? -2.555 -1.956 -3.474 1.00 96.75 101 GLN A C 1
ATOM 756 O O . GLN A 1 101 ? -2.806 -2.840 -4.288 1.00 96.75 101 GLN A O 1
ATOM 761 N N . GLY A 1 102 ? -2.005 -0.798 -3.828 1.00 95.38 102 GLY A N 1
ATOM 762 C CA . GLY A 1 102 ? -1.706 -0.525 -5.221 1.00 95.38 102 GLY A CA 1
ATOM 763 C C . GLY A 1 102 ? -0.598 -1.435 -5.774 1.00 95.38 102 GLY A C 1
ATOM 764 O O . GLY A 1 102 ? -0.777 -1.980 -6.858 1.00 95.38 102 GLY A O 1
ATOM 765 N N . VAL A 1 103 ? 0.488 -1.701 -5.034 1.00 95.12 103 VAL A N 1
ATOM 766 C CA . VAL A 1 103 ? 1.549 -2.606 -5.529 1.00 95.12 103 VAL A CA 1
ATOM 767 C C . VAL A 1 103 ? 1.043 -4.049 -5.684 1.00 95.12 103 VAL A C 1
ATOM 769 O O . VAL A 1 103 ? 1.367 -4.719 -6.666 1.00 95.12 103 VAL A O 1
ATOM 772 N N . VAL A 1 104 ? 0.186 -4.514 -4.766 1.00 94.75 104 VAL A N 1
ATOM 773 C CA . VAL A 1 104 ? -0.418 -5.856 -4.820 1.00 94.75 104 VAL A CA 1
ATOM 774 C C . VAL A 1 104 ? -1.449 -5.957 -5.948 1.00 94.75 104 VAL A C 1
ATOM 776 O O . VAL A 1 104 ? -1.384 -6.883 -6.753 1.00 94.75 104 VAL A O 1
ATOM 779 N N . ARG A 1 105 ? -2.392 -5.010 -6.036 1.00 94.25 105 ARG A N 1
ATOM 780 C CA . ARG A 1 105 ? -3.507 -5.040 -7.004 1.00 94.25 105 ARG A CA 1
ATOM 781 C C . ARG A 1 105 ? -3.054 -4.819 -8.443 1.00 94.25 105 ARG A C 1
ATOM 783 O O . ARG A 1 105 ? -3.688 -5.349 -9.346 1.00 94.25 105 ARG A O 1
ATOM 790 N N . MET A 1 106 ? -1.964 -4.081 -8.651 1.00 93.81 106 MET A N 1
ATOM 791 C CA . MET A 1 106 ? -1.361 -3.906 -9.977 1.00 93.81 106 MET A CA 1
ATOM 792 C C . MET A 1 106 ? -0.473 -5.088 -10.394 1.00 93.81 106 MET A C 1
ATOM 794 O O . MET A 1 106 ? 0.045 -5.093 -11.507 1.00 93.81 106 MET A O 1
ATOM 798 N N . GLY A 1 107 ? -0.277 -6.087 -9.524 1.00 91.50 107 GLY A N 1
ATOM 799 C CA . GLY A 1 107 ? 0.541 -7.264 -9.825 1.00 91.50 107 GLY A CA 1
ATOM 800 C C . GLY A 1 107 ? 2.049 -6.995 -9.843 1.00 91.50 107 GLY A C 1
ATOM 801 O O . GLY A 1 107 ? 2.814 -7.828 -10.321 1.00 91.50 107 GLY A O 1
ATOM 802 N N . PHE A 1 108 ? 2.508 -5.864 -9.297 1.00 93.62 108 PHE A N 1
ATOM 803 C CA . PHE A 1 108 ? 3.915 -5.449 -9.374 1.00 93.62 108 PHE A CA 1
ATOM 804 C C . PHE A 1 108 ? 4.878 -6.336 -8.579 1.00 93.62 108 PHE A C 1
ATOM 806 O O . PHE A 1 108 ? 6.079 -6.321 -8.838 1.00 93.62 108 PHE A O 1
ATOM 813 N N . LEU A 1 109 ? 4.351 -7.134 -7.648 1.00 91.25 109 LEU A N 1
ATOM 814 C CA . LEU A 1 109 ? 5.104 -8.114 -6.859 1.00 91.25 109 LEU A CA 1
ATOM 815 C C . LEU A 1 109 ? 5.431 -9.403 -7.626 1.00 91.25 109 LEU A C 1
ATOM 817 O O . LEU A 1 109 ? 6.188 -10.235 -7.127 1.00 91.25 109 LEU A O 1
ATOM 821 N N . GLY A 1 110 ? 4.820 -9.611 -8.796 1.00 85.12 110 GLY A N 1
ATOM 822 C CA . GLY A 1 110 ? 4.917 -10.875 -9.515 1.00 85.12 110 GLY A CA 1
ATOM 823 C C . GLY A 1 110 ? 4.093 -12.008 -8.901 1.00 85.12 110 GLY A C 1
ATOM 824 O O . GLY A 1 110 ? 3.382 -11.800 -7.904 1.00 85.12 110 GLY A O 1
ATOM 825 N N . PRO A 1 111 ? 4.183 -13.215 -9.492 1.00 79.56 111 PRO A N 1
ATOM 826 C CA . PRO A 1 111 ? 3.447 -14.386 -9.033 1.00 79.56 111 PRO A CA 1
ATOM 827 C C . PRO A 1 111 ? 3.728 -14.695 -7.555 1.00 79.56 111 PRO A C 1
ATOM 829 O O . PRO A 1 111 ? 4.804 -14.420 -7.015 1.00 79.56 111 PRO A O 1
ATOM 832 N N . ALA A 1 112 ? 2.704 -15.207 -6.871 1.00 67.31 112 ALA A N 1
ATOM 833 C CA . ALA A 1 112 ? 2.786 -15.551 -5.454 1.00 67.31 112 ALA A CA 1
ATOM 834 C C . ALA A 1 112 ? 3.653 -16.793 -5.210 1.00 67.31 112 ALA A C 1
ATOM 836 O O . ALA A 1 112 ? 4.365 -16.846 -4.207 1.00 67.31 112 ALA A O 1
ATOM 837 N N . GLU A 1 113 ? 3.619 -17.737 -6.149 1.00 61.53 113 GLU A N 1
ATOM 838 C CA . GLU A 1 113 ? 4.403 -18.965 -6.130 1.00 61.53 113 GLU A CA 1
ATOM 839 C C . GLU A 1 113 ? 5.626 -18.805 -7.032 1.00 61.53 113 GLU A C 1
ATOM 841 O O . GLU A 1 113 ? 5.520 -18.413 -8.197 1.00 61.53 113 GLU A O 1
ATOM 846 N N . GLY A 1 114 ? 6.802 -19.054 -6.460 1.00 53.16 114 GLY A N 1
ATOM 847 C CA . GLY A 1 114 ? 8.042 -19.087 -7.217 1.00 53.16 114 GLY A CA 1
ATOM 848 C C . GLY A 1 114 ? 8.025 -20.268 -8.180 1.00 53.16 114 GLY A C 1
ATOM 849 O O . GLY A 1 114 ? 7.743 -21.398 -7.787 1.00 53.16 114 GLY A O 1
ATOM 850 N N . VAL A 1 115 ? 8.366 -20.019 -9.443 1.00 48.59 115 VAL A N 1
ATOM 851 C CA . VAL A 1 115 ? 8.908 -21.070 -10.310 1.00 48.59 115 VAL A CA 1
ATOM 852 C C . VAL A 1 115 ? 10.080 -21.699 -9.552 1.00 48.59 115 VAL A C 1
ATOM 854 O O . VAL A 1 115 ? 10.897 -20.964 -8.997 1.00 48.59 115 VAL A O 1
ATOM 857 N N . ALA A 1 116 ? 10.141 -23.033 -9.481 1.00 40.03 116 ALA A N 1
ATOM 858 C CA . ALA A 1 116 ? 11.173 -23.763 -8.744 1.00 40.03 116 ALA A CA 1
ATOM 859 C C . ALA A 1 116 ? 12.570 -23.163 -9.016 1.00 40.03 116 ALA A C 1
ATOM 861 O O . ALA A 1 116 ? 13.073 -23.235 -10.134 1.00 40.03 116 ALA A O 1
ATOM 862 N N . GLY A 1 117 ? 13.148 -22.511 -7.999 1.00 46.75 117 GLY A N 1
ATOM 863 C CA . GLY A 1 117 ? 14.401 -21.751 -8.099 1.00 46.75 117 GLY A CA 1
ATOM 864 C C . GLY A 1 117 ? 14.317 -20.290 -7.638 1.00 46.75 117 GLY A C 1
ATOM 865 O O . GLY A 1 117 ? 15.356 -19.703 -7.347 1.00 46.75 117 GLY A O 1
ATOM 866 N N . THR A 1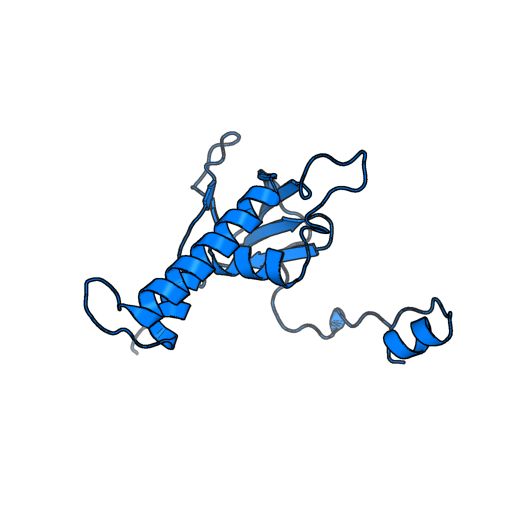 118 ? 13.121 -19.703 -7.503 1.00 49.44 118 THR A N 1
ATOM 867 C CA . THR A 1 118 ? 12.941 -18.368 -6.907 1.00 49.44 118 THR A CA 1
ATOM 868 C C . THR A 1 118 ? 12.316 -18.480 -5.518 1.00 49.44 118 THR A C 1
ATOM 870 O O . THR A 1 118 ? 11.162 -18.869 -5.348 1.00 49.44 118 THR A O 1
ATOM 873 N N . VAL A 1 119 ? 13.098 -18.169 -4.484 1.00 43.47 119 VAL A N 1
ATOM 874 C CA . VAL A 1 119 ? 12.578 -18.051 -3.118 1.00 43.47 119 VAL A CA 1
ATOM 875 C C . VAL A 1 119 ? 11.589 -16.881 -3.099 1.00 43.47 119 VAL A C 1
ATOM 877 O O . VAL A 1 119 ? 11.987 -15.761 -3.384 1.00 43.47 119 VAL A O 1
ATOM 880 N N . GLY A 1 120 ? 10.315 -17.179 -2.816 1.00 49.06 120 GLY A N 1
ATOM 881 C CA . GLY A 1 120 ? 9.278 -16.290 -2.276 1.00 49.06 120 GLY A CA 1
ATOM 882 C C . GLY A 1 120 ? 9.148 -14.879 -2.859 1.00 49.06 120 GLY A C 1
ATOM 883 O O . GLY A 1 120 ? 9.982 -14.030 -2.613 1.00 49.06 120 GLY A O 1
ATOM 884 N N . GLY A 1 121 ? 8.014 -14.606 -3.517 1.00 56.25 121 GLY A N 1
ATOM 885 C CA . GLY A 1 121 ? 7.462 -13.272 -3.789 1.00 56.25 121 GLY A CA 1
ATOM 886 C C . GLY A 1 121 ? 8.419 -12.083 -3.806 1.00 56.25 121 GLY A C 1
ATOM 887 O O . GLY A 1 121 ? 8.702 -11.541 -2.744 1.00 56.25 121 GLY A O 1
ATOM 888 N N . GLY A 1 122 ? 8.827 -11.669 -5.006 1.00 74.06 122 GLY A N 1
ATOM 889 C CA . GLY A 1 122 ? 9.992 -10.814 -5.224 1.00 74.06 122 GLY A CA 1
ATOM 890 C C . GLY A 1 122 ? 10.137 -9.611 -4.290 1.00 74.06 122 GLY A C 1
ATOM 891 O O . GLY A 1 122 ? 9.160 -8.961 -3.911 1.00 74.06 122 GLY A O 1
ATOM 892 N N . ASP A 1 123 ? 11.395 -9.333 -3.957 1.00 89.69 123 ASP A N 1
ATOM 893 C CA . ASP A 1 123 ? 11.826 -8.247 -3.086 1.00 89.69 123 ASP A 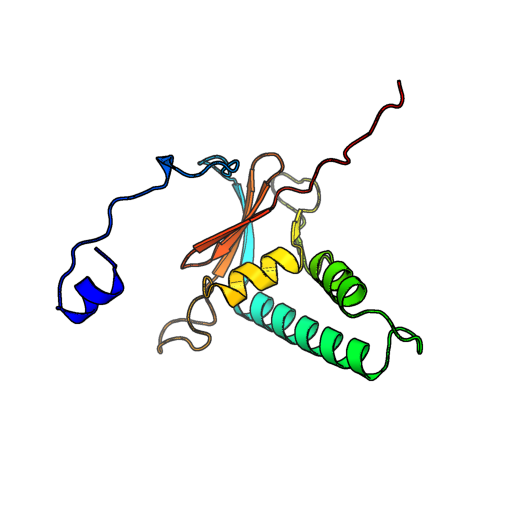CA 1
ATOM 894 C C . ASP A 1 123 ? 11.291 -6.887 -3.541 1.00 89.69 123 ASP A C 1
ATOM 896 O O . ASP A 1 123 ? 11.328 -6.528 -4.724 1.00 89.69 123 ASP A O 1
ATOM 900 N N . VAL A 1 124 ? 10.814 -6.106 -2.574 1.00 95.25 124 VAL A N 1
ATOM 901 C CA . VAL A 1 124 ? 10.244 -4.777 -2.786 1.00 95.25 124 VAL A CA 1
ATOM 902 C C . VAL A 1 124 ? 11.106 -3.746 -2.098 1.00 95.25 124 VAL A C 1
ATOM 904 O O . VAL A 1 124 ? 11.284 -3.762 -0.885 1.00 95.25 124 VAL A O 1
ATOM 907 N N . GLN A 1 125 ? 11.606 -2.792 -2.866 1.00 95.75 125 GLN A N 1
ATOM 908 C CA . GLN A 1 125 ? 12.416 -1.717 -2.321 1.00 95.75 125 GLN A CA 1
ATOM 909 C C . GLN A 1 125 ? 11.517 -0.592 -1.823 1.00 95.75 125 GLN A C 1
ATOM 911 O O . GLN A 1 125 ? 10.715 -0.047 -2.588 1.00 95.75 125 GLN A O 1
ATOM 916 N N . VAL A 1 126 ? 11.712 -0.194 -0.571 1.00 96.19 126 VAL A N 1
ATOM 917 C CA . VAL A 1 126 ? 11.211 1.077 -0.054 1.00 96.19 126 VAL A CA 1
ATOM 918 C C . VAL A 1 126 ? 12.200 2.152 -0.471 1.00 96.19 126 VAL A C 1
ATOM 920 O O . VAL A 1 126 ? 13.392 2.077 -0.156 1.00 96.19 126 VAL A O 1
ATOM 923 N N . ARG A 1 127 ? 11.725 3.137 -1.229 1.00 95.19 127 ARG A N 1
ATOM 924 C CA . ARG A 1 127 ? 12.559 4.210 -1.773 1.00 95.19 127 ARG A CA 1
ATOM 925 C C . ARG A 1 127 ? 12.017 5.575 -1.396 1.00 95.19 127 ARG A C 1
ATOM 927 O O . ARG A 1 127 ? 10.811 5.750 -1.259 1.00 95.19 127 ARG A O 1
ATOM 934 N N . THR A 1 128 ? 12.904 6.551 -1.278 1.00 93.81 128 THR A N 1
ATOM 935 C CA . THR A 1 128 ? 12.542 7.941 -0.995 1.00 93.81 128 THR A CA 1
ATOM 936 C C . THR A 1 128 ? 13.222 8.900 -1.962 1.00 93.81 128 THR A C 1
ATOM 938 O O . THR A 1 128 ? 14.325 8.645 -2.460 1.00 93.81 128 THR A O 1
ATOM 941 N N . VAL A 1 129 ? 12.542 10.007 -2.263 1.00 91.94 129 VAL A N 1
ATOM 942 C CA . VAL A 1 129 ? 13.110 11.138 -3.007 1.00 91.94 129 VAL A CA 1
ATOM 943 C C . VAL A 1 129 ? 12.347 12.425 -2.692 1.00 91.94 129 VAL A C 1
ATOM 945 O O . VAL A 1 129 ? 11.183 12.595 -3.056 1.00 91.94 129 VAL A O 1
ATOM 948 N N . GLY A 1 130 ? 12.994 13.353 -1.985 1.00 88.06 130 GLY A N 1
ATOM 949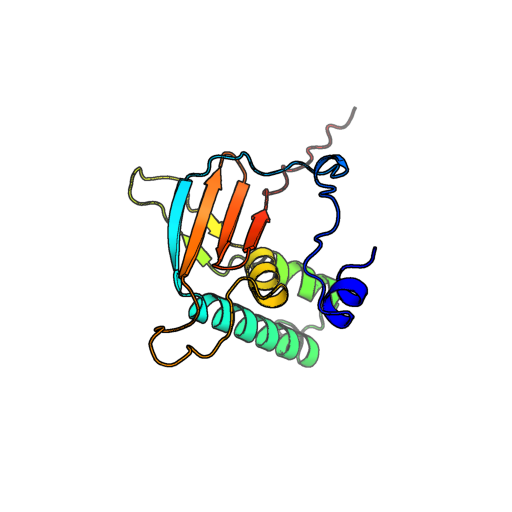 C CA . GLY A 1 130 ? 12.308 14.528 -1.445 1.00 88.06 130 GLY A CA 1
ATOM 950 C C . GLY A 1 130 ? 11.115 14.105 -0.580 1.00 88.06 130 GLY A C 1
ATOM 951 O O . GLY A 1 130 ? 11.286 13.390 0.398 1.00 88.06 130 GLY A O 1
ATOM 952 N N . ARG A 1 131 ? 9.901 14.513 -0.968 1.00 87.38 131 ARG A N 1
ATOM 953 C CA . ARG A 1 131 ? 8.643 14.181 -0.264 1.00 87.38 131 ARG A CA 1
ATOM 954 C C . ARG A 1 131 ? 7.968 12.893 -0.747 1.00 87.38 131 ARG A C 1
ATOM 956 O O . ARG A 1 131 ? 6.875 12.567 -0.286 1.00 87.38 131 ARG A O 1
ATOM 963 N N . TRP A 1 132 ? 8.562 12.212 -1.721 1.00 92.88 132 TRP A N 1
ATOM 964 C CA . TRP A 1 132 ? 8.012 10.989 -2.281 1.00 92.88 132 TRP A CA 1
ATOM 965 C C . TRP A 1 132 ? 8.504 9.776 -1.509 1.00 92.88 132 TRP A C 1
ATOM 967 O O . TRP A 1 132 ? 9.706 9.625 -1.279 1.00 92.88 132 TRP A O 1
ATOM 977 N N . VAL A 1 133 ? 7.571 8.882 -1.208 1.00 94.88 133 VAL A N 1
ATOM 978 C CA . VAL A 1 133 ? 7.841 7.514 -0.770 1.00 94.88 133 VAL A CA 1
ATOM 979 C C . VAL A 1 133 ? 7.403 6.579 -1.889 1.00 94.88 133 VAL A C 1
ATOM 981 O O . VAL A 1 133 ? 6.353 6.779 -2.505 1.00 94.88 133 VAL A O 1
ATOM 984 N N . GLY A 1 134 ? 8.217 5.571 -2.177 1.00 95.25 134 GLY A N 1
ATOM 985 C CA . GLY A 1 134 ? 7.991 4.609 -3.242 1.00 95.25 134 GLY A CA 1
ATOM 986 C C . GLY A 1 134 ? 8.100 3.170 -2.761 1.00 95.25 134 GLY A C 1
ATOM 987 O O . GLY A 1 134 ? 8.978 2.847 -1.964 1.00 95.25 134 GLY A O 1
ATOM 988 N N . LEU A 1 135 ? 7.233 2.308 -3.288 1.00 96.69 135 LEU A N 1
ATOM 989 C CA . LEU A 1 135 ? 7.399 0.856 -3.262 1.00 96.69 135 LEU A CA 1
ATOM 990 C C . LEU A 1 135 ? 7.736 0.400 -4.677 1.00 96.69 135 LEU A C 1
ATOM 992 O O . LEU A 1 135 ? 6.910 0.543 -5.581 1.00 96.69 135 LEU A O 1
ATOM 996 N N . VAL A 1 136 ? 8.940 -0.133 -4.871 1.00 95.06 136 VAL A N 1
ATOM 997 C CA . VAL A 1 136 ? 9.418 -0.621 -6.170 1.00 95.06 136 VAL A CA 1
ATOM 998 C C . VAL A 1 136 ? 9.529 -2.135 -6.113 1.00 95.06 136 VAL A C 1
ATOM 1000 O O . VAL A 1 136 ? 10.432 -2.664 -5.467 1.00 95.06 136 VAL A O 1
ATOM 1003 N N . GLY A 1 137 ? 8.586 -2.815 -6.760 1.00 92.19 137 GLY A N 1
ATOM 1004 C CA . GLY A 1 137 ? 8.609 -4.261 -6.947 1.00 92.19 137 GLY A CA 1
ATOM 1005 C C . GLY A 1 137 ? 9.232 -4.653 -8.292 1.00 92.19 137 GLY A C 1
ATOM 1006 O O . GLY A 1 137 ? 9.554 -3.784 -9.108 1.00 92.19 137 GLY A O 1
ATOM 1007 N N . PRO A 1 138 ? 9.365 -5.960 -8.564 1.00 90.38 138 PRO A N 1
ATOM 1008 C CA . PRO A 1 138 ? 10.016 -6.455 -9.779 1.00 90.38 138 PRO A CA 1
ATOM 1009 C C . PRO A 1 138 ? 9.370 -5.991 -11.093 1.00 90.38 138 PRO A C 1
ATOM 1011 O O . PRO A 1 138 ? 10.069 -5.821 -12.089 1.00 90.38 138 PRO A O 1
ATOM 1014 N N . TYR A 1 139 ? 8.048 -5.780 -11.108 1.00 89.75 139 TYR A N 1
ATOM 1015 C CA . TYR A 1 139 ? 7.291 -5.471 -12.332 1.00 89.75 139 TYR A CA 1
ATOM 1016 C C . TYR A 1 139 ? 6.712 -4.054 -12.364 1.00 89.75 139 TYR A C 1
ATOM 1018 O O . TYR A 1 139 ? 5.985 -3.704 -13.293 1.00 89.75 139 TYR A O 1
ATOM 1026 N N . GLY A 1 140 ? 7.004 -3.228 -11.361 1.00 91.31 140 GLY A N 1
ATOM 1027 C CA . GLY A 1 140 ? 6.506 -1.861 -11.330 1.00 91.31 140 GLY A CA 1
ATOM 1028 C C . GLY A 1 140 ? 6.718 -1.165 -9.998 1.00 91.31 140 GLY A C 1
ATOM 1029 O O . GLY A 1 140 ? 7.195 -1.744 -9.023 1.00 91.31 140 GLY A O 1
ATOM 1030 N N . ALA A 1 141 ? 6.342 0.107 -9.965 1.00 93.50 141 ALA A N 1
ATOM 1031 C CA . ALA A 1 141 ? 6.508 0.956 -8.801 1.00 93.50 141 ALA A CA 1
ATOM 1032 C C . ALA A 1 141 ? 5.233 1.736 -8.501 1.00 93.50 141 ALA A C 1
ATOM 1034 O O . ALA A 1 141 ? 4.538 2.191 -9.410 1.00 93.50 141 ALA A O 1
ATOM 1035 N N . ILE A 1 142 ? 4.973 1.947 -7.216 1.00 94.12 142 ILE A N 1
ATOM 1036 C CA . ILE A 1 142 ? 4.020 2.944 -6.743 1.00 94.12 142 ILE A CA 1
ATOM 1037 C C . ILE A 1 142 ? 4.763 4.029 -6.003 1.00 94.12 142 ILE A C 1
ATOM 1039 O O . ILE A 1 142 ? 5.627 3.746 -5.180 1.00 94.12 142 ILE A O 1
ATOM 1043 N N . TRP A 1 143 ? 4.357 5.263 -6.269 1.00 93.88 143 TRP A N 1
ATOM 1044 C CA . TRP A 1 143 ? 4.863 6.456 -5.623 1.00 93.88 143 TRP A CA 1
ATOM 1045 C C . TRP A 1 143 ? 3.712 7.201 -4.968 1.00 93.88 143 TRP A C 1
ATOM 1047 O O . TRP A 1 143 ? 2.638 7.344 -5.551 1.00 93.88 143 TRP A O 1
ATOM 1057 N N . SER A 1 144 ? 3.946 7.667 -3.749 1.00 91.19 144 SER A N 1
ATOM 1058 C CA . SER A 1 144 ? 3.013 8.488 -2.994 1.00 91.19 144 SER A CA 1
ATOM 1059 C C . SER A 1 144 ? 3.745 9.708 -2.466 1.00 91.19 144 SER A C 1
ATOM 1061 O O . SER A 1 144 ? 4.860 9.609 -1.955 1.00 91.19 144 SER A O 1
ATOM 1063 N N . GLN A 1 145 ? 3.096 10.858 -2.567 1.00 86.88 145 GLN A N 1
ATOM 1064 C CA . GLN A 1 145 ? 3.513 12.079 -1.902 1.00 86.88 145 GLN A CA 1
ATOM 1065 C C . GLN A 1 145 ? 2.518 12.330 -0.771 1.00 86.88 145 GLN A C 1
ATOM 1067 O O . GLN A 1 145 ? 1.309 12.331 -1.013 1.00 86.88 145 GLN A O 1
ATOM 1072 N N . LYS A 1 146 ? 2.996 12.533 0.462 1.00 70.06 146 LYS A N 1
ATOM 1073 C CA . LYS A 1 146 ? 2.110 12.979 1.548 1.00 70.06 146 LYS A CA 1
ATOM 1074 C C . LYS A 1 146 ? 1.570 14.351 1.138 1.00 70.06 146 LYS A C 1
ATOM 1076 O O . LYS A 1 146 ? 2.359 15.257 0.855 1.00 70.06 146 LYS A O 1
ATOM 1081 N N . ALA A 1 147 ? 0.249 14.474 1.005 1.00 62.50 147 ALA A N 1
ATOM 1082 C CA . ALA A 1 147 ? -0.372 15.742 0.653 1.00 62.50 147 ALA A CA 1
ATOM 1083 C C . ALA A 1 147 ? 0.036 16.774 1.708 1.00 62.50 147 ALA A C 1
ATOM 1085 O O . ALA A 1 147 ? -0.108 16.528 2.905 1.00 62.50 147 ALA A O 1
ATOM 1086 N N . THR A 1 148 ? 0.597 17.901 1.273 1.00 53.66 148 THR A N 1
ATOM 1087 C CA . THR A 1 148 ? 0.827 19.027 2.177 1.00 53.66 148 THR A CA 1
ATOM 1088 C C . THR A 1 148 ? -0.537 19.473 2.690 1.00 53.66 148 THR A C 1
ATOM 1090 O O . THR A 1 148 ? -1.464 19.596 1.886 1.00 53.66 148 THR A O 1
ATOM 1093 N N . GLU A 1 149 ? -0.669 19.713 3.996 1.00 49.84 149 GLU A N 1
ATOM 1094 C CA . GLU A 1 149 ? -1.840 20.407 4.522 1.00 49.84 149 GLU A CA 1
ATOM 1095 C C . GLU A 1 149 ? -2.060 21.676 3.693 1.00 49.84 149 GLU A C 1
ATOM 1097 O O . GLU A 1 149 ? -1.202 22.560 3.618 1.00 49.84 149 GLU A O 1
ATOM 1102 N N . LEU A 1 150 ? -3.196 21.733 3.002 1.00 51.59 150 LEU A N 1
ATOM 1103 C CA . LEU A 1 150 ? -3.658 22.946 2.353 1.00 51.59 150 LEU A CA 1
ATOM 1104 C C . LEU A 1 150 ? -4.090 23.892 3.471 1.00 51.59 150 LEU A C 1
ATOM 1106 O O . LEU A 1 150 ? -5.232 23.867 3.921 1.00 51.59 150 LEU A O 1
ATOM 1110 N N . ALA A 1 151 ? -3.153 24.707 3.950 1.00 55.31 151 ALA A N 1
ATOM 1111 C CA . ALA A 1 151 ? -3.468 25.798 4.852 1.00 55.31 151 ALA A CA 1
ATOM 1112 C C . ALA A 1 151 ? -4.236 26.866 4.062 1.00 55.31 151 ALA A C 1
ATOM 1114 O O . ALA A 1 151 ? -3.651 27.670 3.333 1.00 55.31 151 ALA A O 1
ATOM 1115 N N . VAL A 1 152 ? -5.563 26.864 4.181 1.00 61.53 152 VAL A N 1
ATOM 1116 C CA . VAL A 1 152 ? -6.392 27.974 3.706 1.00 61.53 152 VAL A CA 1
ATOM 1117 C C . VAL A 1 152 ? -6.170 29.131 4.676 1.00 61.53 152 VAL A C 1
ATOM 1119 O O . VAL A 1 152 ? -6.628 29.080 5.815 1.00 61.53 152 VAL A O 1
ATOM 1122 N N . ARG A 1 153 ? -5.437 30.166 4.255 1.00 53.25 153 ARG A N 1
ATOM 1123 C CA . ARG A 1 153 ? -5.410 31.435 4.992 1.00 53.25 153 ARG A CA 1
ATOM 1124 C C . ARG A 1 153 ? -6.712 32.176 4.670 1.00 53.25 153 ARG A C 1
ATOM 1126 O O . ARG A 1 153 ? -6.938 32.442 3.488 1.00 53.25 153 ARG A O 1
ATOM 1133 N N . PRO A 1 154 ? -7.566 32.491 5.659 1.00 62.81 154 PRO A N 1
ATOM 1134 C CA . PRO A 1 154 ? -8.667 33.418 5.435 1.00 62.81 154 PRO A CA 1
ATOM 1135 C C . PRO A 1 154 ? -8.082 34.778 5.034 1.00 62.81 154 PRO A C 1
ATOM 1137 O O . PRO A 1 154 ? -7.057 35.185 5.591 1.00 62.81 154 PRO A O 1
ATOM 1140 N N . LEU A 1 155 ? -8.702 35.426 4.046 1.00 57.44 155 LEU A N 1
ATOM 1141 C CA . LEU A 1 155 ? -8.440 36.825 3.697 1.00 57.44 155 LEU A CA 1
ATOM 1142 C C . LEU A 1 155 ? -9.100 37.752 4.718 1.00 57.44 155 LEU A C 1
ATOM 1144 O O . LEU A 1 155 ? -10.228 37.418 5.150 1.00 57.44 155 LEU A O 1
#

Secondary structure (DSSP, 8-state):
--HHHHHHTT--PPPPP-GGG--SPPPPS--EEEEEE-HHHHHHHHHHHHHHHHHHHHH-BTTB---HHHHHHHHHH---EEE--BTTB-S-EEE-HHHHHHHHHTTTT--SSPPTT--SS--EEEEEETTEEEEEETTEEEEEEPPPP------